Protein AF-I0GPS9-F1 (afdb_monomer_lite)

Secondary structure (DSSP, 8-state):
---HHHHHHHHHHHHHTT--SS---HHHHHHHHHHHHHHHHS-TTSPPPTTTHHHHHHHHHHTTPPPP-

Organism: Selenomonas ruminantium subsp. lactilytica (strain NBRC 103574 / TAM6421) (NCBI:txid927704)

Structure (mmCIF, N/CA/C/O backbone):
data_AF-I0GPS9-F1
#
_entry.id   AF-I0GPS9-F1
#
loop_
_atom_site.group_PDB
_atom_site.id
_atom_site.type_symbol
_atom_site.label_atom_id
_atom_site.label_alt_id
_atom_site.label_comp_id
_atom_site.label_asym_id
_atom_site.label_entity_id
_atom_site.label_seq_id
_atom_site.pdbx_PDB_ins_code
_atom_site.Cartn_x
_atom_site.Cartn_y
_atom_site.Cartn_z
_atom_site.occupancy
_atom_site.B_iso_or_equiv
_atom_site.auth_seq_id
_atom_site.auth_comp_id
_atom_site.auth_asym_id
_atom_site.auth_atom_id
_atom_site.pdbx_PDB_model_num
ATOM 1 N N . MET A 1 1 ? 21.069 -7.503 -12.486 1.00 78.12 1 MET A N 1
ATOM 2 C CA . MET A 1 1 ? 20.779 -6.221 -11.807 1.00 78.12 1 MET A CA 1
ATOM 3 C C . MET A 1 1 ? 19.470 -5.683 -12.353 1.00 78.12 1 MET A C 1
ATOM 5 O O . MET A 1 1 ? 19.129 -6.066 -13.467 1.00 78.12 1 MET A O 1
ATOM 9 N N . ALA A 1 2 ? 18.750 -4.869 -11.580 1.00 88.88 2 ALA A N 1
ATOM 10 C CA . ALA A 1 2 ? 17.515 -4.240 -12.042 1.00 88.88 2 ALA A CA 1
ATOM 11 C C . ALA A 1 2 ? 17.787 -3.312 -13.237 1.00 88.88 2 ALA A C 1
ATOM 13 O O . ALA A 1 2 ? 18.858 -2.709 -13.344 1.00 88.88 2 ALA A O 1
ATOM 14 N N . THR A 1 3 ? 16.825 -3.231 -14.145 1.00 97.56 3 THR A N 1
ATOM 15 C CA . THR A 1 3 ? 16.834 -2.319 -15.289 1.00 97.56 3 THR A CA 1
ATOM 16 C C . THR A 1 3 ? 16.586 -0.876 -14.832 1.00 97.56 3 THR A C 1
ATOM 18 O O . THR A 1 3 ? 15.967 -0.671 -13.788 1.00 97.56 3 THR A O 1
ATOM 21 N N . PRO A 1 4 ? 16.998 0.146 -15.608 1.00 97.38 4 PRO A N 1
ATOM 22 C CA . PRO A 1 4 ? 16.721 1.545 -15.268 1.00 97.38 4 PRO A CA 1
ATOM 23 C C . PRO A 1 4 ? 15.236 1.818 -15.005 1.00 97.38 4 PRO A C 1
ATOM 25 O O . PRO A 1 4 ? 14.894 2.463 -14.026 1.00 97.38 4 PRO A O 1
ATOM 28 N N . LYS A 1 5 ? 14.347 1.220 -15.807 1.00 96.06 5 LYS A N 1
ATOM 29 C CA . LYS A 1 5 ? 12.898 1.349 -15.627 1.00 96.06 5 LYS A CA 1
ATOM 30 C C . LYS A 1 5 ? 12.413 0.764 -14.296 1.00 96.06 5 LYS A C 1
ATOM 32 O O . LYS A 1 5 ? 11.562 1.358 -13.649 1.00 96.06 5 LYS A O 1
ATOM 37 N N . GLU A 1 6 ? 12.928 -0.396 -13.892 1.00 96.44 6 GLU A N 1
ATOM 38 C CA . GLU A 1 6 ? 12.583 -0.991 -12.593 1.00 96.44 6 GLU A CA 1
ATOM 39 C C . GLU A 1 6 ? 13.101 -0.136 -11.434 1.00 96.44 6 GLU A C 1
ATOM 41 O O . GLU A 1 6 ? 12.396 0.033 -10.443 1.00 96.44 6 GLU A O 1
ATOM 46 N N . ILE A 1 7 ? 14.303 0.435 -11.572 1.00 97.25 7 ILE A N 1
ATOM 47 C CA . ILE A 1 7 ? 14.865 1.369 -10.590 1.00 97.25 7 ILE A CA 1
ATOM 48 C C . ILE A 1 7 ? 13.962 2.600 -10.460 1.00 97.25 7 ILE A C 1
ATOM 50 O O . ILE A 1 7 ? 13.614 2.963 -9.342 1.00 97.25 7 ILE A O 1
ATOM 54 N N . ASP A 1 8 ? 13.528 3.193 -11.573 1.00 96.94 8 ASP A N 1
ATOM 55 C CA . ASP A 1 8 ? 12.640 4.360 -11.566 1.00 96.94 8 ASP A CA 1
ATOM 56 C C . ASP A 1 8 ? 11.292 4.046 -10.901 1.00 96.94 8 ASP A C 1
ATOM 58 O O . ASP A 1 8 ? 10.823 4.826 -10.073 1.00 96.94 8 ASP A O 1
ATOM 62 N N . CYS A 1 9 ? 10.698 2.880 -11.188 1.00 96.75 9 CYS A N 1
ATOM 63 C CA . CYS A 1 9 ? 9.470 2.437 -10.521 1.00 96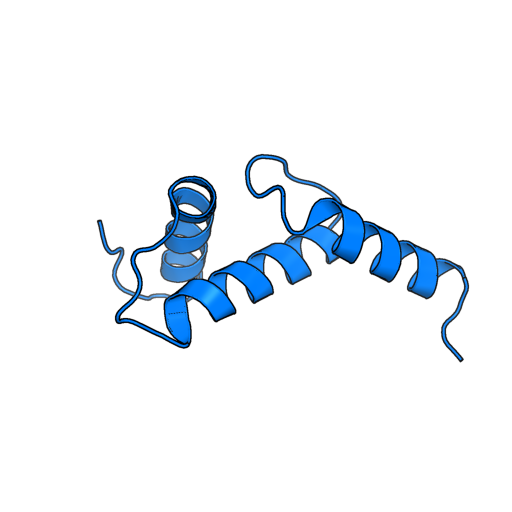.75 9 CYS A CA 1
ATOM 64 C C . CYS A 1 9 ? 9.656 2.292 -9.002 1.00 96.75 9 CYS A C 1
ATOM 66 O O . CYS A 1 9 ? 8.809 2.746 -8.238 1.00 96.75 9 CYS A O 1
ATOM 68 N N . ILE A 1 10 ? 10.764 1.692 -8.551 1.00 96.44 10 ILE A N 1
ATOM 69 C CA . ILE A 1 10 ? 11.058 1.537 -7.117 1.00 96.44 10 ILE A CA 1
ATOM 70 C C . ILE A 1 10 ? 11.270 2.905 -6.458 1.00 96.44 10 ILE A C 1
ATOM 72 O O . ILE A 1 10 ? 10.738 3.159 -5.379 1.00 96.44 10 ILE A O 1
ATOM 76 N N . CYS A 1 11 ? 12.026 3.793 -7.105 1.00 97.69 11 CYS A N 1
ATOM 77 C CA . CYS A 1 11 ? 12.271 5.146 -6.616 1.00 97.69 11 CYS A CA 1
ATOM 78 C C . CYS A 1 11 ? 10.972 5.954 -6.498 1.00 97.69 11 CYS A C 1
ATOM 80 O O . CYS A 1 11 ? 10.780 6.615 -5.481 1.00 97.69 11 CYS A O 1
ATOM 82 N N . SER A 1 12 ? 10.078 5.869 -7.491 1.00 97.44 12 SER A N 1
ATOM 83 C CA . SER A 1 12 ? 8.755 6.510 -7.459 1.00 97.44 12 SER A CA 1
ATOM 84 C C . SER A 1 12 ? 7.934 6.019 -6.271 1.00 97.44 12 SER A C 1
ATOM 86 O O . SER A 1 12 ? 7.471 6.824 -5.462 1.00 97.44 12 SER A O 1
ATOM 88 N N . ALA A 1 13 ? 7.862 4.698 -6.085 1.00 97.50 13 ALA A N 1
ATOM 89 C CA . ALA A 1 13 ? 7.083 4.118 -5.004 1.00 97.50 13 ALA A CA 1
ATOM 90 C C . ALA A 1 13 ? 7.610 4.571 -3.639 1.00 97.50 13 ALA A C 1
ATOM 92 O O . ALA A 1 13 ? 6.838 5.020 -2.794 1.00 97.50 13 ALA A O 1
ATOM 93 N N . ILE A 1 14 ? 8.931 4.527 -3.431 1.00 97.38 14 ILE A N 1
ATOM 94 C CA . ILE A 1 14 ? 9.563 5.004 -2.192 1.00 97.38 14 ILE A CA 1
ATOM 95 C C . ILE A 1 14 ? 9.326 6.503 -1.992 1.00 97.38 14 ILE A C 1
ATOM 97 O O . ILE A 1 14 ? 9.127 6.941 -0.863 1.00 97.38 14 ILE A O 1
ATOM 101 N N . TYR A 1 15 ? 9.338 7.306 -3.050 1.00 97.44 15 TYR A N 1
ATOM 102 C CA . TYR A 1 15 ? 9.128 8.743 -2.927 1.00 97.44 15 TYR A CA 1
ATOM 103 C C . TYR A 1 15 ? 7.685 9.084 -2.518 1.00 97.44 15 TYR A C 1
ATOM 105 O O . TYR A 1 15 ? 7.485 9.894 -1.613 1.00 97.44 15 TYR A O 1
ATOM 113 N N . HIS A 1 16 ? 6.688 8.424 -3.111 1.00 96.62 16 HIS A N 1
ATOM 114 C CA . HIS A 1 16 ? 5.275 8.730 -2.875 1.00 96.62 16 HIS A CA 1
ATOM 115 C C . HIS A 1 16 ? 4.632 7.949 -1.722 1.00 96.62 16 HIS A C 1
ATOM 117 O O . HIS A 1 16 ? 3.540 8.317 -1.292 1.00 96.62 16 HIS A O 1
ATOM 123 N N . HIS A 1 17 ? 5.259 6.883 -1.200 1.00 95.88 17 HIS A N 1
ATOM 124 C CA . HIS A 1 17 ? 4.553 5.980 -0.282 1.00 95.88 17 HIS A CA 1
ATOM 125 C C . HIS A 1 17 ? 3.986 6.674 0.958 1.00 95.88 17 HIS A C 1
ATOM 127 O O . HIS A 1 17 ? 2.944 6.238 1.423 1.00 95.88 17 HIS A O 1
ATOM 133 N N . ASP A 1 18 ? 4.599 7.726 1.508 1.00 94.50 18 ASP A N 1
ATOM 134 C CA . ASP A 1 18 ? 4.085 8.372 2.728 1.00 94.50 18 ASP A CA 1
ATOM 135 C C . ASP A 1 18 ? 2.803 9.202 2.496 1.00 94.50 18 ASP A C 1
ATOM 137 O O . ASP A 1 18 ? 1.997 9.357 3.428 1.00 94.50 18 ASP A O 1
ATOM 141 N N . ASP A 1 19 ? 2.577 9.682 1.265 1.00 94.62 19 ASP A N 1
ATOM 142 C CA . ASP A 1 19 ? 1.370 10.416 0.878 1.00 94.62 19 ASP A CA 1
ATOM 143 C C . ASP A 1 19 ? 0.251 9.448 0.481 1.00 94.62 19 ASP A C 1
ATOM 145 O O . ASP A 1 19 ? 0.208 8.868 -0.604 1.00 94.62 19 ASP A O 1
ATOM 149 N N . LYS A 1 20 ? -0.691 9.267 1.404 1.00 92.12 20 LYS A N 1
ATOM 150 C CA . LYS A 1 20 ? -1.839 8.374 1.228 1.00 92.12 20 LYS A CA 1
ATOM 151 C C . LYS A 1 20 ? -3.077 9.077 0.664 1.00 92.12 20 LYS A C 1
ATOM 153 O O . LYS A 1 20 ? -4.061 8.388 0.389 1.00 92.12 20 LYS A O 1
ATOM 158 N N . LEU A 1 21 ? -3.048 10.406 0.520 1.00 91.12 21 LEU A N 1
ATOM 159 C CA . LEU A 1 21 ? -4.187 11.213 0.066 1.00 91.12 21 LEU A CA 1
ATOM 160 C C . LEU A 1 21 ? -4.224 11.348 -1.456 1.00 91.12 21 LEU A C 1
ATOM 162 O O . LEU A 1 21 ? -5.301 11.508 -2.031 1.00 91.12 21 LEU A O 1
ATOM 166 N N . LEU A 1 22 ? -3.060 11.270 -2.096 1.00 92.44 22 LEU A N 1
ATOM 167 C CA . LEU A 1 22 ? -2.933 11.256 -3.546 1.00 92.44 22 LEU A CA 1
ATOM 168 C C . LEU A 1 22 ? -2.872 9.823 -4.077 1.00 92.44 22 LEU A C 1
ATOM 170 O O . LEU A 1 22 ? -2.390 8.903 -3.409 1.00 92.44 22 LEU A O 1
ATOM 174 N N . LYS A 1 23 ? -3.398 9.650 -5.291 1.00 92.75 23 LYS A N 1
ATOM 175 C CA . LYS A 1 23 ? -3.282 8.419 -6.068 1.00 92.75 23 LYS A CA 1
ATOM 176 C C . LYS A 1 23 ? -2.232 8.639 -7.151 1.00 92.75 23 LYS A C 1
ATOM 178 O O . LYS A 1 23 ? -2.423 9.518 -7.989 1.00 92.75 23 LYS A O 1
ATOM 183 N N . ASP A 1 24 ? -1.186 7.827 -7.119 1.00 95.75 24 ASP A N 1
ATOM 184 C CA . ASP A 1 24 ? -0.035 7.901 -8.018 1.00 95.75 24 ASP A CA 1
ATOM 185 C C . ASP A 1 24 ? -0.006 6.679 -8.955 1.00 95.75 24 ASP A C 1
ATOM 187 O O . ASP A 1 24 ? -1.049 6.110 -9.304 1.00 95.75 24 ASP A O 1
ATOM 191 N N . GLU A 1 25 ? 1.187 6.284 -9.397 1.00 96.56 25 GLU A N 1
ATOM 192 C CA . GLU A 1 25 ? 1.388 5.173 -10.319 1.00 96.56 25 GLU A CA 1
ATOM 193 C C . GLU A 1 25 ? 1.095 3.809 -9.664 1.00 96.56 25 GLU A C 1
ATOM 195 O O . GLU A 1 25 ? 1.192 3.659 -8.445 1.00 96.56 25 GLU A O 1
ATOM 200 N N . PRO A 1 26 ? 0.784 2.757 -10.448 1.00 96.38 26 PRO A N 1
ATOM 201 C CA . PRO A 1 26 ? 0.361 1.467 -9.898 1.00 96.38 26 PRO A CA 1
ATOM 202 C C . PRO A 1 26 ? 1.319 0.851 -8.866 1.00 96.38 26 PRO A C 1
ATOM 204 O O . PRO A 1 26 ? 0.864 0.262 -7.890 1.00 96.38 26 PRO A O 1
ATOM 207 N N . TRP A 1 27 ? 2.635 0.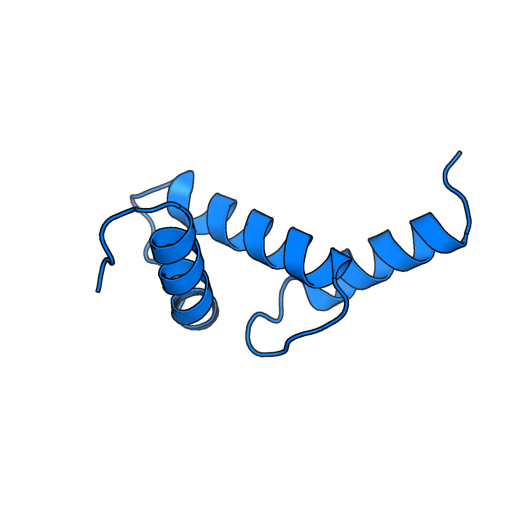983 -9.055 1.00 96.31 27 TRP A N 1
ATOM 208 C CA . TRP A 1 27 ? 3.629 0.468 -8.103 1.00 96.31 27 TRP A CA 1
ATOM 209 C C . TRP A 1 27 ? 3.681 1.269 -6.801 1.00 96.31 27 TRP A C 1
ATOM 211 O O . TRP A 1 27 ? 3.907 0.694 -5.735 1.00 96.31 27 TRP A O 1
ATOM 221 N N . ASP A 1 28 ? 3.428 2.570 -6.884 1.00 97.38 28 ASP A N 1
ATOM 222 C CA . ASP A 1 28 ? 3.375 3.465 -5.735 1.00 97.38 28 ASP A CA 1
ATOM 223 C C . ASP A 1 28 ? 2.181 3.080 -4.858 1.00 97.38 28 ASP A C 1
ATOM 225 O O . ASP A 1 28 ? 2.314 2.935 -3.644 1.00 97.38 28 ASP A O 1
ATOM 229 N N . GLU A 1 29 ? 1.036 2.802 -5.485 1.00 97.44 29 GLU A N 1
ATOM 230 C CA . GLU A 1 29 ? -0.173 2.345 -4.801 1.00 97.44 29 GLU A CA 1
ATOM 231 C C . GLU A 1 29 ? 0.021 0.991 -4.107 1.00 97.44 29 GLU A C 1
ATOM 233 O O . GLU A 1 29 ? -0.370 0.845 -2.950 1.00 97.44 29 GLU A O 1
ATOM 238 N N . VAL A 1 30 ? 0.714 0.041 -4.748 1.00 96.56 30 VAL A N 1
ATOM 239 C CA . VAL A 1 30 ? 1.055 -1.252 -4.125 1.00 96.56 30 VAL A CA 1
ATOM 240 C C . VAL A 1 30 ? 1.887 -1.053 -2.856 1.00 96.56 30 VAL A C 1
ATOM 242 O O . VAL A 1 30 ? 1.618 -1.692 -1.836 1.00 96.56 30 VAL A O 1
ATOM 245 N N . LEU A 1 31 ? 2.886 -0.163 -2.886 1.00 97.81 31 LEU A N 1
ATOM 246 C CA . LEU A 1 31 ? 3.703 0.102 -1.701 1.00 97.81 31 LEU A CA 1
ATOM 247 C C . LEU A 1 31 ? 2.912 0.846 -0.617 1.00 97.81 31 LEU A C 1
ATOM 249 O O . LEU A 1 31 ? 3.065 0.535 0.562 1.00 97.81 31 LEU A O 1
ATOM 253 N N . LYS A 1 32 ? 2.032 1.782 -0.991 1.00 97.75 32 LYS A N 1
ATOM 254 C CA . LYS A 1 32 ? 1.137 2.462 -0.043 1.00 97.75 32 LYS A CA 1
ATOM 255 C C . LYS A 1 32 ? 0.217 1.480 0.673 1.00 97.75 32 LYS A C 1
ATOM 257 O O . LYS A 1 32 ? 0.054 1.594 1.886 1.00 97.75 32 LYS A O 1
ATOM 262 N N . ASP A 1 33 ? -0.373 0.537 -0.054 1.00 96.88 33 ASP A N 1
ATOM 263 C CA . ASP A 1 33 ? -1.252 -0.479 0.521 1.00 96.88 33 ASP A CA 1
ATOM 264 C C . ASP A 1 33 ? -0.474 -1.404 1.460 1.00 96.88 33 ASP A C 1
ATOM 266 O O . ASP A 1 33 ? -0.893 -1.618 2.599 1.00 96.88 33 ASP A O 1
ATOM 270 N N . ALA A 1 34 ? 0.706 -1.870 1.035 1.00 96.50 34 ALA A N 1
ATOM 271 C CA . ALA A 1 34 ? 1.586 -2.686 1.869 1.00 96.50 34 ALA A CA 1
ATOM 272 C C . ALA A 1 34 ? 2.002 -1.964 3.164 1.00 96.50 34 ALA A C 1
ATOM 274 O O . ALA A 1 34 ? 1.998 -2.568 4.238 1.00 96.50 34 ALA A O 1
ATOM 275 N N . ASP A 1 35 ? 2.309 -0.668 3.080 1.00 96.50 35 ASP A N 1
ATOM 276 C CA . ASP A 1 35 ? 2.660 0.172 4.226 1.00 96.50 35 ASP A CA 1
ATOM 277 C C . ASP A 1 35 ? 1.484 0.328 5.208 1.00 96.50 35 ASP A C 1
ATOM 279 O O . ASP A 1 35 ? 1.646 0.110 6.410 1.00 96.50 35 ASP A O 1
ATOM 283 N N . VAL A 1 36 ? 0.266 0.597 4.714 1.00 95.69 36 VAL A N 1
ATOM 284 C CA . VAL A 1 36 ? -0.939 0.650 5.566 1.00 95.69 36 VAL A CA 1
ATOM 285 C C . VAL A 1 36 ? -1.221 -0.703 6.212 1.00 95.69 36 VAL A C 1
ATOM 287 O O . VAL A 1 36 ? -1.513 -0.760 7.407 1.00 95.69 36 VAL A O 1
ATOM 290 N N . MET A 1 37 ? -1.112 -1.804 5.467 1.00 94.44 37 MET A N 1
ATOM 291 C CA . MET A 1 37 ? -1.290 -3.146 6.025 1.00 94.44 37 MET A CA 1
ATOM 292 C C . MET A 1 37 ? -0.258 -3.426 7.118 1.00 94.44 37 MET A C 1
ATOM 294 O O . MET A 1 37 ? -0.613 -3.945 8.174 1.00 94.44 37 MET A O 1
ATOM 298 N N . HIS A 1 38 ? 1.003 -3.038 6.920 1.00 95.25 38 HIS A N 1
ATOM 299 C CA . HIS A 1 38 ? 2.029 -3.200 7.942 1.00 95.25 38 HIS A CA 1
ATOM 300 C C . HIS A 1 38 ? 1.726 -2.367 9.193 1.00 95.25 38 HIS A C 1
ATOM 302 O O . HIS A 1 38 ? 1.786 -2.892 10.302 1.00 95.25 38 HIS A O 1
ATOM 308 N N . HIS A 1 39 ? 1.339 -1.098 9.041 1.00 94.12 39 HIS A N 1
ATOM 309 C CA . HIS A 1 39 ? 1.003 -0.237 10.177 1.00 94.12 39 HIS A CA 1
ATOM 310 C C . HIS A 1 39 ? -0.219 -0.714 10.965 1.00 94.12 39 HIS A C 1
ATOM 312 O O . HIS A 1 39 ? -0.256 -0.536 12.180 1.00 94.12 39 HIS A O 1
ATOM 318 N N . THR A 1 40 ? -1.204 -1.310 10.292 1.00 92.88 40 THR A N 1
ATOM 319 C CA . THR A 1 40 ? -2.526 -1.565 10.886 1.00 92.88 40 THR A CA 1
ATOM 320 C C . THR A 1 40 ? -2.799 -3.029 11.217 1.00 92.88 40 THR A C 1
ATOM 322 O O . THR A 1 40 ? -3.604 -3.300 12.102 1.00 92.88 40 THR A O 1
ATOM 325 N N . PHE A 1 41 ? -2.143 -3.987 10.555 1.00 90.12 41 PHE A N 1
ATOM 326 C CA . PHE A 1 41 ? -2.339 -5.422 10.806 1.00 90.12 41 PHE A CA 1
ATOM 327 C C . PHE A 1 41 ? -1.216 -6.060 11.627 1.00 90.12 41 PHE A C 1
ATOM 329 O O . PHE A 1 41 ?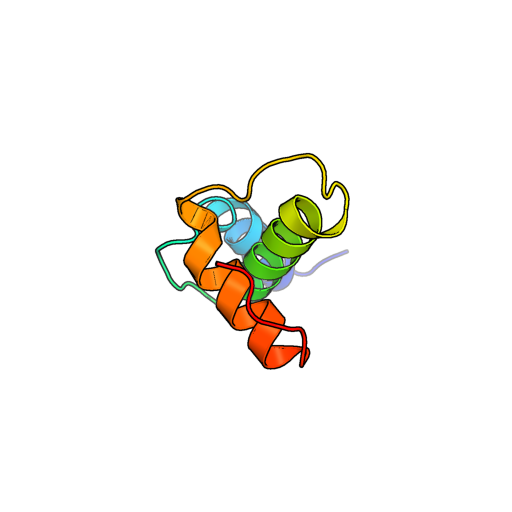 -1.433 -7.114 12.220 1.00 90.12 41 PHE A O 1
ATOM 336 N N . ASN A 1 42 ? -0.031 -5.444 11.685 1.00 90.69 42 ASN A N 1
ATOM 337 C CA . ASN A 1 42 ? 1.105 -6.003 12.423 1.00 90.69 42 ASN A CA 1
ATOM 338 C C . ASN A 1 42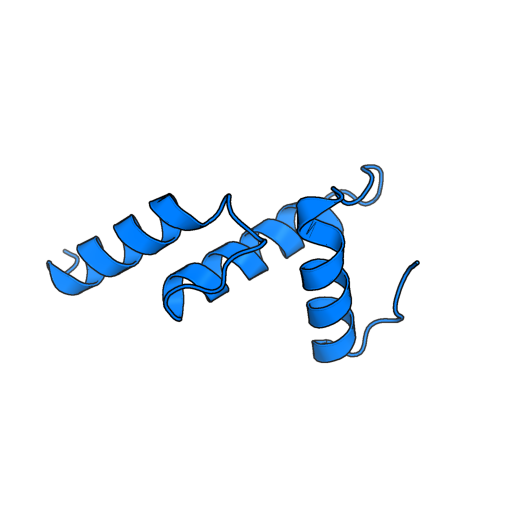 ? 1.027 -5.736 13.936 1.00 90.69 42 ASN A C 1
ATOM 340 O O . ASN A 1 42 ? 1.474 -6.553 14.735 1.00 90.69 42 ASN A O 1
ATOM 344 N N . ASP A 1 43 ? 0.470 -4.591 14.337 1.00 88.88 43 ASP A N 1
ATOM 345 C CA . ASP A 1 43 ? 0.384 -4.166 15.736 1.00 88.88 43 ASP A CA 1
ATOM 346 C C . ASP A 1 43 ? -0.974 -3.514 16.020 1.00 88.88 43 ASP A C 1
ATOM 348 O O . ASP A 1 43 ? -1.155 -2.306 15.881 1.00 88.88 43 ASP A O 1
ATOM 352 N N . LEU A 1 44 ? -1.933 -4.339 16.447 1.00 86.88 44 LEU A N 1
ATOM 353 C CA . LEU A 1 44 ? -3.317 -3.925 16.710 1.00 86.88 44 LEU A CA 1
ATOM 354 C C . LEU A 1 44 ? -3.469 -3.010 17.937 1.00 86.88 44 LEU A C 1
ATOM 356 O O . LEU A 1 44 ? -4.575 -2.558 18.226 1.00 86.88 44 LEU A O 1
ATOM 360 N N . THR A 1 45 ? -2.393 -2.764 18.693 1.00 89.62 45 THR A N 1
ATOM 361 C CA . THR A 1 45 ? -2.437 -1.868 19.859 1.00 89.62 45 THR A CA 1
ATOM 362 C C . THR A 1 45 ? -2.316 -0.398 19.472 1.00 89.62 45 THR A C 1
ATOM 364 O O . THR A 1 45 ? -2.658 0.480 20.267 1.00 89.62 45 THR A O 1
ATOM 367 N N . LYS A 1 46 ? -1.841 -0.114 18.254 1.00 88.81 46 LYS A N 1
ATOM 368 C CA . LYS A 1 46 ? -1.681 1.246 17.748 1.00 88.81 46 LYS A CA 1
ATOM 369 C C . LYS A 1 46 ? -2.947 1.708 17.030 1.00 88.81 46 LYS A C 1
ATOM 371 O O . LYS A 1 46 ? -3.535 0.940 16.270 1.00 88.81 46 LYS A O 1
ATOM 376 N N . PRO A 1 47 ? -3.359 2.971 17.227 1.00 91.12 47 PRO A N 1
ATOM 377 C CA . PRO A 1 47 ? -4.449 3.535 16.450 1.00 91.12 47 PRO A CA 1
ATOM 378 C C . PRO A 1 47 ? -4.046 3.661 14.976 1.00 91.12 47 PRO A C 1
ATOM 380 O O . PRO A 1 47 ? -2.892 3.959 14.655 1.00 91.12 47 PRO A O 1
ATOM 383 N N . VAL A 1 48 ? -5.019 3.483 14.082 1.00 93.12 48 VAL A N 1
ATOM 384 C CA . VAL A 1 48 ? -4.860 3.789 12.655 1.00 93.12 48 VAL A CA 1
ATOM 385 C C . VAL A 1 48 ? -4.705 5.301 12.498 1.00 93.12 48 VAL A C 1
ATOM 387 O O . VAL A 1 48 ? -5.488 6.060 13.066 1.00 93.12 48 VAL A O 1
ATOM 390 N N . LYS A 1 49 ? -3.704 5.758 11.737 1.00 92.88 49 LYS A N 1
ATOM 391 C CA . LYS A 1 49 ? -3.488 7.196 11.514 1.00 92.88 49 LYS A CA 1
ATOM 392 C C . LYS A 1 49 ? -4.604 7.772 10.640 1.00 92.88 49 LYS A C 1
ATOM 394 O O . LYS A 1 49 ? -5.026 7.133 9.678 1.00 92.88 49 LYS A O 1
ATOM 399 N N . ASP A 1 50 ? -4.985 9.025 10.877 1.00 93.38 50 ASP A N 1
ATOM 400 C CA . ASP A 1 50 ? -6.042 9.705 10.107 1.00 93.38 50 ASP A CA 1
ATOM 401 C C . ASP A 1 50 ? -5.781 9.703 8.593 1.00 93.38 50 ASP A C 1
ATOM 403 O O . ASP A 1 50 ? -6.694 9.502 7.795 1.00 93.38 50 ASP A O 1
ATOM 407 N N . LYS A 1 51 ? -4.517 9.853 8.178 1.00 92.88 51 LYS A N 1
ATOM 408 C CA . LYS A 1 51 ? -4.139 9.813 6.756 1.00 92.88 51 LYS A CA 1
ATOM 409 C C . LYS A 1 51 ? -4.257 8.420 6.119 1.00 92.88 51 LYS A C 1
ATOM 411 O O . LYS A 1 51 ? -4.305 8.310 4.902 1.00 92.88 51 LYS A O 1
ATOM 416 N N . GLU A 1 52 ? -4.300 7.358 6.921 1.00 94.31 52 GLU A N 1
ATOM 417 C CA . GLU A 1 52 ? -4.359 5.959 6.470 1.00 94.31 52 GLU A CA 1
ATOM 418 C C . GLU A 1 52 ? -5.788 5.391 6.531 1.00 94.31 52 GLU A C 1
ATOM 420 O O . GLU A 1 52 ? -6.084 4.414 5.847 1.00 94.31 52 GLU A O 1
ATOM 425 N N . GLN A 1 53 ? -6.687 6.021 7.297 1.00 94.31 53 GLN A N 1
ATOM 426 C CA . GLN A 1 53 ? -8.063 5.581 7.576 1.00 94.31 53 GLN A CA 1
ATOM 427 C C . GLN A 1 53 ? -8.850 5.180 6.316 1.00 94.31 53 GLN A C 1
ATOM 429 O O . GLN A 1 53 ? -9.414 4.086 6.253 1.00 94.31 53 GLN A O 1
ATOM 434 N N . ALA A 1 54 ? -8.853 6.028 5.282 1.00 94.12 54 ALA A N 1
ATOM 435 C CA . ALA A 1 54 ? -9.595 5.756 4.049 1.00 94.12 54 ALA A CA 1
ATOM 436 C C . ALA A 1 54 ? -9.078 4.500 3.325 1.00 94.12 54 ALA A C 1
ATOM 438 O O . ALA A 1 54 ? -9.863 3.642 2.919 1.00 94.12 54 ALA A O 1
ATOM 439 N N . ARG A 1 55 ? -7.751 4.364 3.219 1.00 95.38 55 ARG A N 1
ATOM 440 C CA . ARG A 1 55 ? -7.092 3.229 2.561 1.00 95.38 55 ARG A CA 1
ATOM 441 C C . ARG A 1 55 ? -7.235 1.947 3.381 1.00 95.38 55 ARG A C 1
ATOM 443 O O . ARG A 1 55 ? -7.556 0.904 2.827 1.00 95.38 55 ARG A O 1
ATOM 450 N N . TYR A 1 56 ? -7.113 2.039 4.704 1.00 95.06 56 TYR A N 1
ATOM 451 C CA . TYR A 1 56 ? -7.366 0.935 5.631 1.00 95.06 56 TYR A CA 1
ATOM 452 C C . TYR A 1 56 ? -8.771 0.346 5.454 1.00 95.06 56 TYR A C 1
ATOM 454 O O . TYR A 1 56 ? -8.923 -0.867 5.306 1.00 95.06 56 TYR A O 1
ATOM 462 N N . ARG A 1 57 ? -9.805 1.197 5.414 1.00 94.81 57 ARG A N 1
ATOM 463 C CA . ARG A 1 57 ? -11.193 0.754 5.206 1.00 94.81 57 ARG A CA 1
ATOM 464 C C . ARG A 1 57 ? -11.385 0.089 3.842 1.00 94.81 57 ARG A C 1
ATOM 466 O O . ARG A 1 57 ? -12.013 -0.967 3.781 1.00 94.81 57 ARG A O 1
ATOM 473 N N . ALA A 1 58 ? -10.813 0.664 2.782 1.00 94.38 58 ALA A N 1
ATOM 474 C CA . ALA A 1 58 ? -10.873 0.098 1.435 1.00 94.38 58 ALA A CA 1
ATOM 475 C C . ALA A 1 58 ? -10.224 -1.295 1.366 1.00 94.38 58 ALA A C 1
ATOM 477 O O . ALA A 1 58 ? -10.857 -2.236 0.895 1.00 94.38 58 ALA A O 1
ATOM 478 N N . LEU A 1 59 ? -9.021 -1.452 1.929 1.00 95.00 59 LEU A N 1
ATOM 479 C CA . LEU A 1 59 ? -8.320 -2.738 1.988 1.00 95.00 59 LEU A CA 1
ATOM 480 C C . LEU A 1 59 ? -9.136 -3.785 2.749 1.00 95.00 59 LEU A C 1
ATOM 482 O O . LEU A 1 59 ? -9.302 -4.908 2.284 1.00 95.00 59 LEU A O 1
ATOM 486 N N . ARG A 1 60 ? -9.710 -3.428 3.904 1.00 94.44 60 ARG A N 1
ATOM 487 C CA . ARG A 1 60 ? -10.570 -4.357 4.654 1.00 94.44 60 ARG A CA 1
ATOM 488 C C . ARG A 1 60 ? -11.768 -4.813 3.836 1.00 94.44 60 ARG A C 1
ATOM 490 O O . ARG A 1 60 ? -12.064 -6.003 3.837 1.00 94.44 60 ARG A O 1
ATOM 497 N N . GLN A 1 61 ? -12.422 -3.895 3.129 1.00 94.75 61 GLN A N 1
ATOM 498 C CA . GLN A 1 61 ? -13.536 -4.228 2.249 1.00 94.75 61 GLN A CA 1
ATOM 499 C C . GLN A 1 61 ? -13.099 -5.166 1.113 1.00 94.75 61 GLN A C 1
ATOM 501 O O . GLN A 1 61 ? -13.791 -6.147 0.848 1.00 94.75 61 GLN A O 1
ATOM 506 N N . GLU A 1 62 ? -11.953 -4.904 0.482 1.00 94.88 62 GLU A N 1
ATOM 507 C CA . GLU A 1 62 ? -11.403 -5.734 -0.597 1.00 94.88 62 GLU A CA 1
ATOM 508 C C . GLU A 1 62 ? -11.070 -7.159 -0.129 1.00 94.88 62 GLU A C 1
ATOM 510 O O . GLU A 1 62 ? -11.406 -8.130 -0.804 1.00 94.88 62 GLU A O 1
ATOM 515 N N . PHE A 1 63 ? -10.498 -7.302 1.069 1.00 92.56 63 PHE A N 1
ATOM 516 C CA . PHE A 1 63 ? -10.170 -8.603 1.662 1.00 92.56 63 PHE A CA 1
ATOM 517 C C . PHE A 1 63 ? -11.349 -9.288 2.382 1.00 92.56 63 PHE A C 1
ATOM 519 O O . PHE A 1 63 ? -11.167 -10.352 2.975 1.00 92.56 63 PHE A O 1
ATOM 526 N N . GLY A 1 64 ? -12.557 -8.709 2.360 1.00 94.44 64 GLY A N 1
ATOM 527 C CA . GLY A 1 64 ? -13.742 -9.279 3.015 1.00 94.44 64 GLY A CA 1
ATOM 528 C C . GLY A 1 64 ? -13.706 -9.236 4.549 1.00 94.44 64 GLY A C 1
ATOM 529 O O . GLY A 1 64 ? -14.370 -10.033 5.213 1.00 94.44 64 GLY A O 1
ATOM 530 N N . LEU A 1 65 ? -12.927 -8.322 5.128 1.00 91.19 65 LEU A N 1
ATOM 531 C CA . LEU A 1 65 ? -12.826 -8.103 6.568 1.00 91.19 65 LEU A CA 1
ATOM 532 C C . LEU A 1 65 ? -13.913 -7.121 7.052 1.00 91.19 65 LEU A C 1
ATOM 534 O O . LEU A 1 65 ? -14.277 -6.196 6.324 1.00 91.19 65 LEU A O 1
ATOM 538 N N . PRO A 1 66 ? -14.403 -7.245 8.304 1.00 87.88 66 PRO A N 1
ATOM 539 C CA . PRO A 1 66 ? -15.384 -6.308 8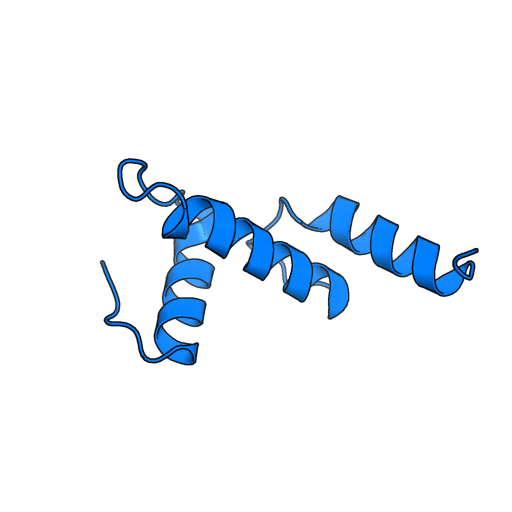.853 1.00 87.88 66 PRO A CA 1
ATOM 540 C C . PRO A 1 66 ? -14.844 -4.878 8.841 1.00 87.88 66 PRO A C 1
ATOM 542 O O . PRO A 1 66 ? -13.724 -4.670 9.305 1.00 87.88 66 PRO A O 1
ATOM 545 N N . VAL A 1 67 ? -15.604 -3.893 8.364 1.00 74.62 67 VAL A N 1
ATOM 546 C CA . VAL A 1 67 ? -15.190 -2.481 8.435 1.00 74.62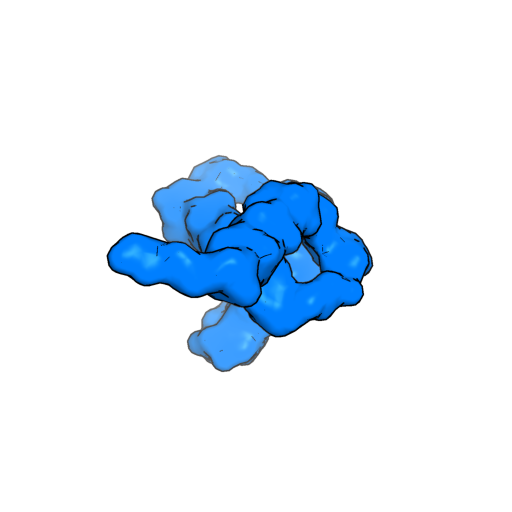 67 VAL A CA 1
ATOM 547 C C . VAL A 1 67 ? -15.140 -2.069 9.910 1.00 74.62 67 VAL A C 1
ATOM 549 O O . VAL A 1 67 ? -16.103 -2.280 10.641 1.00 74.62 67 VAL A O 1
ATOM 552 N N . GLN A 1 68 ? -13.990 -1.566 10.359 1.00 67.00 68 GLN A N 1
ATOM 553 C CA . GLN A 1 68 ? -13.824 -1.008 11.702 1.00 67.00 68 GLN A CA 1
ATOM 554 C C . GLN A 1 68 ? -13.917 0.516 11.597 1.00 67.00 68 GLN A C 1
ATOM 556 O O . GLN A 1 68 ? -13.309 1.094 10.689 1.00 67.00 68 GLN A O 1
ATOM 561 N N . ASP A 1 69 ? -14.709 1.122 12.482 1.00 58.56 69 ASP A N 1
ATOM 562 C CA . ASP A 1 69 ? -14.944 2.570 12.532 1.00 58.56 69 ASP A CA 1
ATOM 563 C C . ASP A 1 69 ? -13.736 3.338 13.083 1.00 58.56 69 ASP A C 1
ATOM 565 O O . ASP A 1 69 ? -13.214 2.941 14.150 1.00 58.56 69 ASP A O 1
#

Foldseek 3Di:
DDDPVVVVLVVVLVVCLVQLPDDDDPSVVVSVLVVQCCVCVVDVVDDRDPRSLVSNQVVCVVVVHDRDD

Radius of gyration: 13.47 Å; chains: 1; bounding box: 36×20×36 Å

pLDDT: mean 93.04, std 6.65, range [58.56, 97.81]

Sequence (69 aa):
MATPKEIDCICSAIYHHDDKLLKDEPWDEVLKDADVMHHTFNDLTKPVKDKEQARYRALRQEFGLPVQD